Protein AF-A0A959Z0K8-F1 (afdb_monomer_lite)

Secondary structure (DSSP, 8-state):
---HHHHHHHHHHHHHHHHHSHHHHHHHHHHHHHHHHHHHH---SSTTT--GGGGSTTSHHHHHHHHH-GGGHHHHHHSTTTTT-HHHHHHHHHHHHHHHHHHHHHHHHHHHHHTTGGGS-HHHHHHHHHHHHHHHHHHHHHHHHS---HHHHHTTTTHHHHHHHHHHHHHHHHH--

pLDDT: mean 89.0, std 6.25, range [46.59, 97.62]

Foldseek 3Di:
DDDCVVCVVVVVVVVCCCCPPVVSVVVLVVQLVVQLVCLLVQAFPCPPQAELQCLDPPHPNLVVCCVPPVVCNVVVCPDPRNVNDPVSVVVRVVVSVVLVVLVVVLVVLVVVLVVVVVQADPVLVVLVVVLVVVLSVQSSCCRNPHDSDNVSNNVSSVSSVVSSVVSVVSNVVSVVD

Structure (mmCIF, N/CA/C/O backbone):
data_AF-A0A959Z0K8-F1
#
_entry.id   AF-A0A959Z0K8-F1
#
loop_
_atom_site.group_PDB
_atom_site.id
_atom_site.type_symbol
_atom_site.label_atom_id
_atom_site.label_alt_id
_atom_site.label_comp_id
_atom_site.label_asym_id
_atom_site.label_entity_id
_atom_site.label_seq_id
_atom_site.pdbx_PDB_ins_code
_atom_site.Cartn_x
_atom_site.Cartn_y
_atom_site.Cartn_z
_atom_site.occupancy
_atom_site.B_iso_or_equiv
_atom_site.auth_seq_id
_atom_site.auth_comp_id
_atom_site.auth_asym_id
_atom_site.auth_atom_id
_atom_site.pdbx_PDB_model_num
ATOM 1 N N . MET A 1 1 ? 18.255 -20.659 -19.132 1.00 46.59 1 MET A N 1
ATOM 2 C CA . MET A 1 1 ? 18.921 -20.778 -17.819 1.00 46.59 1 MET A CA 1
ATOM 3 C C . MET A 1 1 ? 18.435 -19.626 -16.967 1.00 46.59 1 MET A C 1
ATOM 5 O O . MET A 1 1 ? 18.787 -18.491 -17.237 1.00 46.59 1 MET A O 1
ATOM 9 N N . GLY A 1 2 ? 17.504 -19.892 -16.061 1.00 60.69 2 GLY A N 1
ATOM 10 C CA . GLY A 1 2 ? 16.808 -18.855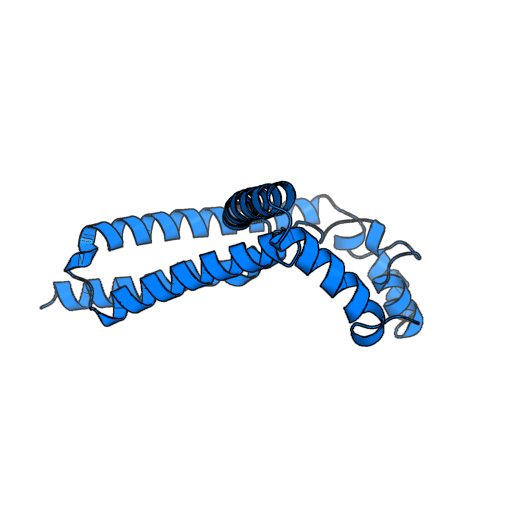 -15.308 1.00 60.69 2 GLY A CA 1
ATOM 11 C C . GLY A 1 2 ? 15.585 -19.470 -14.651 1.00 60.69 2 GLY A C 1
ATOM 12 O O . GLY A 1 2 ? 14.843 -20.208 -15.295 1.00 60.69 2 GLY A O 1
ATOM 13 N N . GLY A 1 3 ? 15.436 -19.250 -13.354 1.00 70.00 3 GLY A N 1
ATOM 14 C CA . GLY A 1 3 ? 14.369 -19.837 -12.557 1.00 70.00 3 GLY A CA 1
ATOM 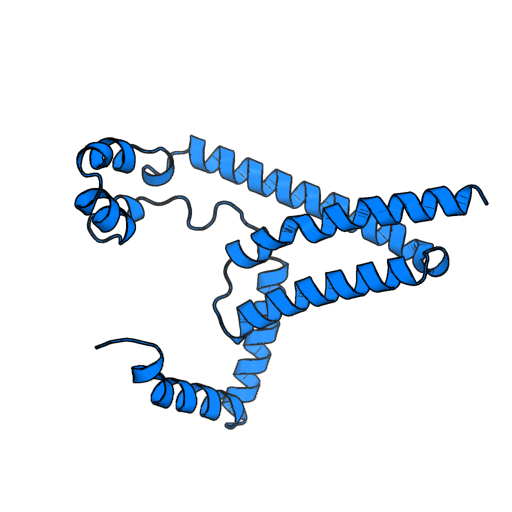15 C C . GLY A 1 3 ? 14.754 -19.850 -11.087 1.00 70.00 3 GLY A C 1
ATOM 16 O O . GLY A 1 3 ? 15.929 -19.998 -10.758 1.00 70.00 3 GLY A O 1
ATOM 17 N N . TRP A 1 4 ? 13.759 -19.721 -10.210 1.00 74.50 4 TRP A N 1
ATOM 18 C CA . TRP A 1 4 ? 13.952 -19.627 -8.759 1.00 74.50 4 TRP A CA 1
ATOM 19 C C . TRP A 1 4 ? 14.850 -20.734 -8.193 1.00 74.50 4 TRP A C 1
ATOM 21 O O . TRP A 1 4 ? 15.691 -20.473 -7.342 1.00 74.50 4 TRP A O 1
ATOM 31 N N . ALA A 1 5 ? 14.722 -21.964 -8.700 1.00 84.00 5 ALA A N 1
ATOM 32 C CA . ALA A 1 5 ? 15.546 -23.090 -8.267 1.00 84.00 5 ALA A CA 1
ATOM 33 C C . ALA A 1 5 ? 17.033 -22.932 -8.633 1.00 84.00 5 ALA A C 1
ATOM 35 O O . ALA A 1 5 ? 17.890 -23.328 -7.850 1.00 84.00 5 ALA A O 1
ATOM 36 N N . ALA A 1 6 ? 17.338 -22.331 -9.788 1.00 85.31 6 ALA A N 1
ATOM 37 C CA . ALA A 1 6 ? 18.705 -22.156 -10.274 1.00 85.31 6 ALA A CA 1
ATOM 38 C C . ALA A 1 6 ? 19.452 -21.020 -9.552 1.00 85.31 6 ALA A C 1
ATOM 40 O O . ALA A 1 6 ? 20.663 -21.103 -9.392 1.00 85.31 6 ALA A O 1
ATOM 41 N N . THR A 1 7 ? 18.742 -19.988 -9.080 1.00 86.75 7 THR A N 1
ATOM 42 C CA . THR A 1 7 ? 19.331 -18.829 -8.376 1.00 86.75 7 THR A CA 1
ATOM 43 C C . THR A 1 7 ? 19.154 -18.880 -6.854 1.00 86.75 7 THR A C 1
ATOM 45 O O . THR A 1 7 ? 19.628 -17.997 -6.140 1.00 86.75 7 THR A O 1
ATOM 48 N N . ARG A 1 8 ? 18.493 -19.918 -6.320 1.00 87.88 8 ARG A N 1
ATOM 49 C CA . ARG A 1 8 ? 18.172 -20.045 -4.887 1.00 87.88 8 ARG A CA 1
ATOM 50 C C . ARG A 1 8 ? 19.402 -19.967 -3.989 1.00 87.88 8 ARG A C 1
ATOM 52 O O . ARG A 1 8 ? 19.328 -19.374 -2.917 1.00 87.88 8 ARG A O 1
ATOM 59 N N . GLN A 1 9 ? 20.501 -20.601 -4.394 1.00 89.69 9 GLN A N 1
ATOM 60 C CA . GLN A 1 9 ? 21.722 -20.643 -3.591 1.00 89.69 9 GLN A CA 1
ATOM 61 C C . GLN A 1 9 ? 22.360 -19.254 -3.487 1.00 89.69 9 GLN A C 1
ATOM 63 O O . GLN A 1 9 ? 22.711 -18.827 -2.391 1.00 89.69 9 GLN A O 1
ATOM 68 N N . GLU A 1 10 ? 22.431 -18.531 -4.603 1.00 88.56 10 GLU A N 1
ATOM 69 C CA . GLU A 1 10 ? 22.967 -17.170 -4.665 1.00 88.56 10 GLU A CA 1
ATOM 70 C C . GLU A 1 10 ? 22.103 -16.189 -3.861 1.00 88.56 10 GLU A C 1
ATOM 72 O O . GLU A 1 10 ? 22.602 -15.506 -2.968 1.00 88.56 10 GLU A O 1
ATOM 77 N N . TYR A 1 11 ? 20.784 -16.191 -4.075 1.00 87.38 11 TYR A N 1
ATOM 78 C CA . TYR A 1 11 ? 19.871 -15.345 -3.301 1.00 87.38 11 TYR A CA 1
ATOM 79 C C . TYR A 1 11 ? 19.858 -15.699 -1.814 1.00 87.38 11 TYR A C 1
ATOM 81 O O . TYR A 1 11 ? 19.798 -14.807 -0.971 1.00 87.38 11 TYR A O 1
ATOM 89 N N . GLY A 1 12 ? 19.952 -16.985 -1.472 1.00 89.56 12 GLY A N 1
ATOM 90 C CA . GLY A 1 12 ? 20.035 -17.432 -0.085 1.00 89.56 12 GLY A CA 1
ATOM 91 C C . GLY A 1 12 ? 21.277 -16.901 0.630 1.00 89.56 12 GLY A C 1
ATOM 92 O O . GLY A 1 12 ? 21.180 -16.516 1.794 1.00 89.56 12 GLY A O 1
ATOM 93 N N . LEU A 1 13 ? 22.419 -16.831 -0.063 1.00 92.19 13 LEU A N 1
ATOM 94 C CA . LEU A 1 13 ? 23.641 -16.227 0.470 1.00 92.19 13 LEU A CA 1
ATOM 95 C C . LEU A 1 13 ? 23.465 -14.725 0.698 1.00 92.19 13 LEU A C 1
ATOM 97 O O . LEU A 1 13 ? 23.746 -14.263 1.800 1.00 92.19 13 LEU A O 1
ATOM 101 N N . ILE A 1 14 ? 22.918 -13.999 -0.281 1.00 89.38 14 ILE A N 1
ATOM 102 C CA . ILE A 1 14 ? 22.664 -12.553 -0.171 1.00 89.38 14 ILE A CA 1
ATOM 103 C C . ILE A 1 14 ? 21.729 -12.251 1.005 1.00 89.38 14 ILE A C 1
ATOM 105 O O . ILE A 1 14 ? 22.015 -11.376 1.820 1.00 89.38 14 ILE A O 1
ATOM 109 N N . VAL A 1 15 ? 20.625 -12.994 1.132 1.00 88.88 15 VAL A N 1
ATOM 110 C CA . VAL A 1 15 ? 19.668 -12.815 2.235 1.00 88.88 15 VAL A CA 1
ATOM 111 C C . VAL A 1 15 ? 20.317 -13.152 3.574 1.00 88.88 15 VAL A C 1
ATOM 113 O O . VAL A 1 15 ? 20.160 -12.403 4.535 1.00 88.88 15 VAL A O 1
ATOM 116 N N . LYS A 1 16 ? 21.065 -14.259 3.653 1.00 92.06 16 LYS A N 1
ATOM 117 C CA . LYS A 1 16 ? 21.762 -14.644 4.882 1.00 92.06 16 LYS A CA 1
ATOM 118 C C . LYS A 1 16 ? 22.753 -13.560 5.297 1.00 92.06 16 LYS A C 1
ATOM 120 O O . LYS A 1 16 ? 22.700 -13.123 6.438 1.00 92.06 16 LYS A O 1
ATOM 125 N N . GLU A 1 17 ? 23.594 -13.093 4.381 1.00 91.19 17 GLU A N 1
ATOM 126 C CA . GLU A 1 17 ? 24.597 -12.061 4.646 1.00 91.19 17 GLU A CA 1
ATOM 127 C C . GLU A 1 17 ? 23.958 -10.729 5.058 1.00 91.19 17 GLU A C 1
ATOM 129 O O . GLU A 1 17 ? 24.391 -10.113 6.034 1.00 91.19 17 GLU A O 1
ATOM 134 N N . ALA A 1 18 ? 22.873 -10.328 4.391 1.00 88.19 18 ALA A N 1
ATOM 135 C CA . ALA A 1 18 ? 22.107 -9.140 4.751 1.00 88.19 18 ALA A CA 1
ATOM 136 C C . ALA A 1 18 ? 21.522 -9.210 6.173 1.00 88.19 18 ALA A C 1
ATOM 138 O O . ALA A 1 18 ? 21.366 -8.170 6.809 1.00 88.19 18 ALA A O 1
ATOM 139 N N . LEU A 1 19 ? 21.208 -10.411 6.674 1.00 90.81 19 LEU A N 1
ATOM 140 C CA . LEU A 1 19 ? 20.621 -10.618 8.001 1.00 90.81 19 LEU A CA 1
ATOM 141 C C . LEU A 1 19 ? 21.653 -10.922 9.096 1.00 90.81 19 LEU A C 1
ATOM 143 O O . LEU A 1 19 ? 21.389 -10.618 10.260 1.00 90.81 19 LEU A O 1
ATOM 147 N N . THR A 1 20 ? 22.813 -11.495 8.764 1.00 93.19 20 THR A N 1
ATOM 148 C CA . THR A 1 20 ? 23.836 -11.882 9.752 1.00 93.19 20 THR A CA 1
ATOM 149 C C . THR A 1 20 ? 24.940 -10.850 9.945 1.00 93.19 20 THR A C 1
ATOM 151 O O . THR A 1 20 ? 25.572 -10.843 10.999 1.00 93.19 20 THR A O 1
ATOM 154 N N . THR A 1 21 ? 25.202 -9.993 8.956 1.00 93.81 21 THR A N 1
ATOM 155 C CA . THR A 1 21 ? 26.271 -8.990 9.033 1.00 93.81 21 THR A CA 1
ATOM 156 C C . THR A 1 21 ? 25.750 -7.735 9.741 1.00 93.81 21 THR A C 1
ATOM 158 O O . THR A 1 21 ? 24.952 -7.016 9.143 1.00 93.81 21 THR A O 1
ATOM 161 N N . PRO A 1 22 ? 26.213 -7.387 10.961 1.00 89.00 22 PRO A N 1
ATOM 162 C CA . PRO A 1 22 ? 25.568 -6.374 11.809 1.00 89.00 22 PRO A CA 1
ATOM 163 C C . PRO A 1 22 ? 25.329 -5.014 11.130 1.00 89.00 22 PRO A C 1
ATOM 165 O O . PRO A 1 22 ? 24.261 -4.420 11.280 1.00 89.00 22 PRO A O 1
ATOM 168 N N . GLY A 1 23 ? 26.291 -4.541 10.328 1.00 92.62 23 GLY A N 1
ATOM 169 C CA . GLY A 1 23 ? 26.159 -3.289 9.577 1.00 92.62 23 GLY A CA 1
ATOM 170 C C . GLY A 1 23 ? 25.148 -3.352 8.424 1.00 92.62 23 GLY A C 1
ATOM 171 O O . GLY A 1 23 ? 24.484 -2.355 8.136 1.00 92.62 23 GLY A O 1
ATOM 172 N N . LEU A 1 24 ? 24.994 -4.512 7.777 1.00 91.12 24 LEU A N 1
ATOM 173 C CA . LEU A 1 24 ? 23.987 -4.725 6.733 1.00 91.12 24 LEU A CA 1
ATOM 174 C C . LEU A 1 24 ? 22.605 -4.944 7.343 1.00 91.12 24 LEU A C 1
ATOM 176 O O . LEU A 1 24 ? 21.652 -4.335 6.868 1.00 91.12 24 LEU A O 1
ATOM 180 N N . THR A 1 25 ? 22.504 -5.697 8.439 1.00 92.56 25 THR A N 1
ATOM 181 C CA . THR A 1 25 ? 21.241 -5.937 9.143 1.00 92.56 25 THR A CA 1
ATOM 182 C C . THR A 1 25 ? 20.630 -4.632 9.640 1.00 92.56 25 THR A C 1
ATOM 184 O O . THR A 1 25 ? 19.440 -4.391 9.447 1.00 92.56 25 THR A O 1
ATOM 187 N N . GLN A 1 26 ? 21.438 -3.735 10.218 1.00 93.94 26 GLN A N 1
ATOM 188 C CA . GLN A 1 26 ? 20.951 -2.428 10.663 1.00 93.94 26 GLN A CA 1
ATOM 189 C C . GLN A 1 26 ? 20.428 -1.584 9.492 1.00 93.94 26 GLN A C 1
ATOM 191 O O . GLN A 1 26 ? 19.363 -0.972 9.596 1.00 93.94 26 GLN A O 1
ATOM 196 N N . ARG A 1 27 ? 21.147 -1.568 8.361 1.00 92.62 27 ARG A N 1
ATOM 197 C CA . ARG A 1 27 ? 20.701 -0.870 7.145 1.00 92.62 27 ARG A CA 1
ATOM 198 C C . ARG A 1 27 ? 19.435 -1.496 6.574 1.00 92.62 27 ARG A C 1
ATOM 200 O O . ARG A 1 27 ? 18.528 -0.764 6.200 1.00 92.62 27 ARG A O 1
ATOM 207 N N . PHE A 1 28 ? 19.352 -2.822 6.550 1.00 92.12 28 PHE A N 1
ATOM 208 C CA . PHE A 1 28 ? 18.183 -3.561 6.092 1.00 92.12 28 PHE A CA 1
ATOM 209 C C . PHE A 1 28 ? 16.947 -3.217 6.927 1.00 92.12 28 PHE A C 1
ATOM 211 O O . PHE A 1 28 ? 15.918 -2.853 6.364 1.00 92.12 28 PHE A O 1
ATOM 218 N N . ILE A 1 29 ? 17.059 -3.240 8.259 1.00 93.25 29 ILE A N 1
ATOM 219 C CA . ILE A 1 29 ? 15.965 -2.871 9.166 1.00 93.25 29 ILE A CA 1
ATOM 220 C C . ILE A 1 29 ? 15.570 -1.405 8.964 1.00 93.25 29 ILE A C 1
ATOM 222 O O . ILE A 1 29 ? 14.390 -1.114 8.781 1.00 93.25 29 ILE A O 1
ATOM 226 N N . SER A 1 30 ? 16.540 -0.486 8.941 1.00 94.38 30 SER A N 1
ATOM 227 C CA . SER A 1 30 ? 16.278 0.946 8.749 1.00 94.38 30 SER A CA 1
ATOM 228 C C . SER A 1 30 ? 15.569 1.225 7.419 1.00 94.38 30 SER A C 1
ATOM 230 O O . SER A 1 30 ? 14.537 1.894 7.388 1.00 94.38 30 SER A O 1
ATOM 232 N N . ASN A 1 31 ? 16.058 0.636 6.325 1.00 93.56 31 ASN A N 1
ATOM 233 C CA . ASN A 1 31 ? 15.465 0.783 4.997 1.00 93.56 31 ASN A CA 1
ATOM 234 C C . ASN A 1 31 ? 14.083 0.134 4.914 1.00 93.56 31 ASN A C 1
ATOM 236 O O . ASN A 1 31 ? 13.188 0.700 4.293 1.00 93.56 31 ASN A O 1
ATOM 240 N N . THR A 1 32 ? 13.886 -1.014 5.564 1.00 94.69 32 THR A N 1
ATOM 241 C CA . THR A 1 32 ? 12.581 -1.679 5.632 1.00 94.69 32 THR A CA 1
ATOM 242 C C . THR A 1 32 ? 11.574 -0.804 6.371 1.00 94.69 32 THR A C 1
ATOM 244 O O . THR A 1 32 ? 10.460 -0.621 5.890 1.00 94.69 32 THR A O 1
ATOM 247 N N . LEU A 1 33 ? 11.953 -0.202 7.501 1.00 95.31 33 LEU A N 1
ATOM 248 C CA . LEU A 1 33 ? 11.079 0.697 8.260 1.00 95.31 33 LEU A CA 1
ATOM 249 C C . LEU A 1 33 ? 10.772 1.984 7.485 1.00 95.31 33 LEU A C 1
ATOM 251 O O . LEU A 1 33 ? 9.604 2.344 7.342 1.00 95.31 33 LEU A O 1
ATOM 255 N N . ALA A 1 34 ? 11.791 2.643 6.927 1.00 95.00 34 ALA A N 1
ATOM 256 C CA . ALA A 1 34 ? 11.612 3.836 6.100 1.00 95.00 34 ALA A CA 1
ATOM 257 C C . ALA A 1 34 ? 10.747 3.540 4.863 1.00 95.00 34 ALA A C 1
ATOM 259 O O . ALA A 1 34 ? 9.832 4.296 4.536 1.00 95.00 34 ALA A O 1
ATOM 260 N N . GLY A 1 35 ? 10.989 2.399 4.216 1.00 93.88 35 GLY A N 1
ATOM 261 C CA . GLY A 1 35 ? 10.199 1.905 3.096 1.00 93.88 35 GLY A CA 1
ATOM 262 C C . GLY A 1 35 ? 8.766 1.560 3.492 1.00 93.88 35 GLY A C 1
ATOM 263 O O . GLY A 1 35 ? 7.859 1.834 2.720 1.00 93.88 35 GLY A O 1
ATOM 264 N N . THR A 1 36 ? 8.537 1.034 4.698 1.00 94.19 36 THR A N 1
ATOM 265 C CA . THR A 1 36 ? 7.191 0.744 5.224 1.00 94.19 36 THR A CA 1
ATOM 266 C C . THR A 1 36 ? 6.401 2.031 5.415 1.00 94.19 36 THR A C 1
ATOM 268 O O . THR A 1 36 ? 5.260 2.117 4.971 1.00 94.19 36 THR A O 1
ATOM 271 N N . VAL A 1 37 ? 7.012 3.051 6.031 1.00 93.38 37 VAL A N 1
ATOM 272 C CA . VAL A 1 37 ? 6.386 4.373 6.189 1.00 93.38 37 VAL A CA 1
ATOM 273 C C . VAL A 1 37 ? 6.064 4.962 4.823 1.00 93.38 37 VAL A C 1
ATOM 275 O O . VAL A 1 37 ? 4.927 5.366 4.595 1.00 93.38 37 VAL A O 1
ATOM 278 N N . ARG A 1 38 ? 7.026 4.927 3.892 1.00 92.12 38 ARG A N 1
ATOM 279 C CA . ARG A 1 38 ? 6.805 5.389 2.522 1.00 92.12 38 ARG A CA 1
ATOM 280 C C . ARG A 1 38 ? 5.645 4.641 1.872 1.00 92.12 38 ARG A C 1
ATOM 282 O O . ARG A 1 38 ? 4.707 5.285 1.433 1.00 92.12 38 ARG A O 1
ATOM 289 N N . GLN A 1 39 ? 5.647 3.311 1.901 1.00 91.12 39 GLN A N 1
ATOM 290 C CA . GLN A 1 39 ? 4.602 2.465 1.321 1.00 91.12 39 GLN A CA 1
ATOM 291 C C . GLN A 1 39 ? 3.215 2.724 1.932 1.00 91.12 39 GLN A C 1
ATOM 293 O O . GLN A 1 39 ? 2.219 2.590 1.231 1.00 91.12 39 GLN A O 1
ATOM 298 N N . LEU A 1 40 ? 3.128 3.100 3.214 1.00 89.75 40 LEU A N 1
ATOM 299 C CA . LEU A 1 40 ? 1.867 3.477 3.864 1.00 89.75 40 LEU A CA 1
ATOM 300 C C . LEU A 1 40 ? 1.347 4.849 3.406 1.00 89.75 40 LEU A C 1
ATOM 302 O O . LEU A 1 40 ? 0.139 5.074 3.449 1.00 89.75 40 LEU A O 1
ATOM 306 N N . THR A 1 41 ? 2.238 5.749 2.984 1.00 87.25 41 THR A N 1
ATOM 307 C CA . THR A 1 41 ? 1.902 7.112 2.537 1.00 87.25 41 THR A CA 1
ATOM 308 C C . THR A 1 41 ? 1.833 7.278 1.016 1.00 87.25 41 THR A C 1
ATOM 310 O O . THR A 1 41 ? 1.261 8.254 0.546 1.00 87.25 41 THR A O 1
ATOM 313 N N . ASP A 1 42 ? 2.407 6.353 0.245 1.00 85.94 42 ASP A N 1
ATOM 314 C CA . ASP A 1 42 ? 2.514 6.435 -1.216 1.00 85.94 42 ASP A CA 1
ATOM 315 C C . ASP A 1 42 ? 1.290 5.769 -1.872 1.00 85.94 42 ASP A C 1
ATOM 317 O O . ASP A 1 42 ? 1.263 4.565 -2.147 1.00 85.94 42 ASP A O 1
ATOM 321 N N . LEU A 1 43 ? 0.219 6.551 -2.044 1.00 82.88 43 LEU A N 1
ATOM 322 C CA . LEU A 1 43 ? -1.054 6.119 -2.629 1.00 82.88 43 LEU A CA 1
ATOM 323 C C . LEU A 1 43 ? -1.289 6.835 -3.958 1.00 82.88 43 LEU A C 1
ATOM 325 O O . LEU A 1 43 ? -1.889 7.911 -4.012 1.00 82.88 43 LEU A O 1
ATOM 329 N N . HIS A 1 44 ? -0.843 6.196 -5.034 1.00 85.81 44 HIS A N 1
ATOM 330 C CA . HIS A 1 44 ? -1.097 6.626 -6.404 1.00 85.81 44 HIS A CA 1
ATOM 331 C C . HIS A 1 44 ? -1.668 5.464 -7.221 1.00 85.81 44 HIS A C 1
ATOM 333 O O . HIS A 1 44 ? -1.166 4.336 -7.188 1.00 85.81 44 HIS A O 1
ATOM 339 N N . ILE A 1 45 ? -2.745 5.732 -7.954 1.00 82.31 45 ILE A N 1
ATOM 340 C CA . ILE A 1 45 ? -3.380 4.794 -8.888 1.00 82.31 45 ILE A CA 1
ATOM 341 C C . ILE A 1 45 ? -2.680 4.874 -10.247 1.00 82.31 45 ILE A C 1
ATOM 343 O O . ILE A 1 45 ? -2.539 3.863 -10.931 1.00 82.31 45 ILE A O 1
ATOM 347 N N . GLY A 1 46 ? -2.238 6.072 -10.642 1.00 74.12 46 GLY A N 1
ATOM 348 C CA . GLY A 1 46 ? -1.714 6.341 -11.982 1.00 74.12 46 GLY A CA 1
ATOM 349 C C . GLY A 1 46 ? -0.250 5.967 -12.229 1.00 74.12 46 GLY A C 1
ATOM 350 O O . GLY A 1 46 ? 0.177 5.959 -13.387 1.00 74.12 46 GLY A O 1
ATOM 351 N N . ASN A 1 47 ? 0.531 5.683 -11.183 1.00 75.31 47 ASN A N 1
ATOM 352 C CA . ASN A 1 47 ? 1.975 5.532 -11.334 1.00 75.31 47 ASN A CA 1
ATOM 353 C C . ASN A 1 47 ? 2.335 4.250 -12.108 1.00 75.31 47 ASN A C 1
ATOM 355 O O . ASN A 1 47 ? 1.900 3.147 -11.772 1.00 75.31 47 ASN A O 1
ATOM 359 N N . GLY A 1 48 ? 3.113 4.407 -13.181 1.00 74.38 48 GLY A N 1
ATOM 360 C CA . GLY A 1 48 ? 3.505 3.316 -14.077 1.00 74.38 48 GLY A CA 1
ATOM 361 C C . GLY A 1 48 ? 2.432 2.844 -15.069 1.00 74.38 48 GLY A C 1
ATOM 362 O O . GLY A 1 48 ? 2.682 1.862 -15.767 1.00 74.38 48 GLY A O 1
ATOM 363 N N . LEU A 1 49 ? 1.269 3.510 -15.155 1.00 77.62 49 LEU A N 1
ATOM 364 C CA . LEU A 1 49 ? 0.232 3.225 -16.166 1.00 77.62 49 LEU A CA 1
ATOM 365 C C . LEU A 1 49 ? 0.371 4.076 -17.432 1.00 77.62 49 LEU A C 1
ATOM 367 O O . LEU A 1 49 ? -0.024 3.641 -18.510 1.00 77.62 49 LEU A O 1
ATOM 371 N N . LEU A 1 50 ? 0.911 5.287 -17.298 1.00 81.12 50 LEU A N 1
ATOM 372 C CA . LEU A 1 50 ? 1.184 6.168 -18.427 1.00 81.12 50 LEU A CA 1
ATOM 373 C C . LEU A 1 50 ? 2.645 6.063 -18.824 1.00 81.12 50 LEU A C 1
ATOM 375 O O . LEU A 1 50 ? 3.539 6.175 -17.985 1.00 81.12 50 LEU A O 1
ATOM 379 N N . GLY A 1 51 ? 2.879 5.879 -20.116 1.00 79.00 51 GLY A N 1
ATOM 380 C CA . GLY A 1 51 ? 4.222 5.915 -20.658 1.00 79.00 51 GLY A CA 1
ATOM 381 C C . GLY A 1 51 ? 4.270 5.433 -22.093 1.00 79.00 51 GLY A C 1
ATOM 382 O O . GLY A 1 51 ? 3.647 4.439 -22.460 1.00 79.00 51 GLY A O 1
ATOM 383 N N . THR A 1 52 ? 5.093 6.105 -22.890 1.00 82.81 52 THR A N 1
ATOM 384 C CA . THR A 1 52 ? 5.395 5.694 -24.265 1.00 82.81 52 THR A CA 1
ATOM 385 C C . THR A 1 52 ? 6.210 4.400 -24.319 1.00 82.81 52 THR A C 1
ATOM 387 O O . THR A 1 52 ? 6.253 3.746 -25.359 1.00 82.81 52 THR A O 1
ATOM 390 N N . TRP A 1 53 ? 6.810 3.988 -23.194 1.00 87.25 53 TRP A N 1
ATOM 391 C CA . TRP A 1 53 ? 7.611 2.769 -23.095 1.00 87.25 53 TRP A CA 1
ATOM 392 C C . TRP A 1 53 ? 6.823 1.511 -23.469 1.00 87.25 53 TRP A C 1
ATOM 394 O O . TRP A 1 53 ? 7.338 0.681 -24.207 1.00 87.25 53 TRP A O 1
ATOM 404 N N . TYR A 1 54 ? 5.558 1.391 -23.055 1.00 85.62 54 TYR A N 1
ATOM 405 C CA . TYR A 1 54 ? 4.726 0.228 -23.390 1.00 85.62 54 TYR A CA 1
ATOM 406 C C . TYR A 1 54 ? 4.392 0.120 -24.884 1.00 85.62 54 TYR A C 1
ATOM 408 O O . TYR A 1 54 ? 4.075 -0.964 -25.362 1.00 85.62 54 TYR A O 1
ATOM 416 N N . ALA A 1 55 ? 4.477 1.221 -25.636 1.00 86.06 55 ALA A N 1
ATOM 417 C CA . ALA A 1 55 ? 4.341 1.209 -27.091 1.00 86.06 55 ALA A CA 1
ATOM 418 C C . ALA A 1 55 ? 5.664 0.929 -27.821 1.00 86.06 55 ALA A C 1
ATOM 420 O O . ALA A 1 55 ? 5.650 0.783 -29.047 1.00 86.06 55 ALA A O 1
ATOM 421 N N . SER A 1 56 ? 6.789 0.876 -27.099 1.00 88.69 56 SER A N 1
ATOM 422 C CA . SER A 1 56 ? 8.089 0.526 -27.664 1.00 88.69 56 SER A CA 1
ATOM 423 C C . SER A 1 56 ? 8.136 -0.966 -28.006 1.00 88.69 56 SER A C 1
ATOM 425 O O . SER A 1 56 ? 7.674 -1.777 -27.191 1.00 88.69 56 SER A O 1
ATOM 427 N N . PRO A 1 57 ? 8.752 -1.340 -29.143 1.00 89.44 57 PRO A N 1
ATOM 428 C CA . PRO A 1 57 ? 9.036 -2.731 -29.474 1.00 89.44 57 PRO A CA 1
ATOM 429 C C . PRO A 1 57 ? 9.804 -3.465 -28.377 1.00 89.44 57 PRO A C 1
ATOM 431 O O . PRO A 1 57 ? 9.585 -4.643 -28.170 1.00 89.44 57 PRO A O 1
ATOM 434 N N . GLU A 1 58 ? 10.640 -2.768 -27.607 1.00 89.75 58 GLU A N 1
ATOM 435 C CA . GLU A 1 58 ? 11.431 -3.375 -26.528 1.00 89.75 58 GLU A CA 1
ATOM 436 C C . GLU A 1 58 ? 10.597 -3.802 -25.310 1.00 89.75 58 GLU A C 1
ATOM 438 O O . GLU A 1 58 ? 11.099 -4.481 -24.409 1.00 89.75 58 GLU A O 1
ATOM 443 N N . SER A 1 59 ? 9.329 -3.390 -25.237 1.00 90.44 59 SER A N 1
ATOM 444 C CA . SER A 1 59 ? 8.499 -3.677 -24.075 1.00 90.44 59 SER A CA 1
ATOM 445 C C . SER A 1 59 ? 7.925 -5.102 -24.126 1.00 90.44 59 SER A C 1
ATOM 447 O O . SER A 1 59 ? 7.423 -5.551 -25.162 1.00 90.44 59 SER A O 1
ATOM 449 N N . PRO A 1 60 ? 7.910 -5.831 -22.994 1.00 90.31 60 PRO A N 1
ATOM 450 C CA . PRO A 1 60 ? 7.307 -7.158 -22.944 1.00 90.31 60 PRO A CA 1
ATOM 451 C C . PRO A 1 60 ? 5.838 -7.197 -23.406 1.00 90.31 60 PRO A C 1
ATOM 453 O O . PRO A 1 60 ? 5.491 -8.132 -24.128 1.00 90.31 60 PRO A O 1
ATOM 456 N N . PRO A 1 61 ? 4.965 -6.222 -23.061 1.00 90.88 61 PRO A N 1
ATOM 457 C CA . PRO A 1 61 ? 3.587 -6.207 -23.551 1.00 90.88 61 PRO A CA 1
ATOM 458 C C . PRO A 1 61 ? 3.486 -6.084 -25.072 1.00 90.88 61 PRO A C 1
ATOM 460 O O . PRO A 1 61 ? 2.670 -6.785 -25.669 1.00 90.88 61 PRO A O 1
ATOM 463 N N . PHE A 1 62 ? 4.338 -5.268 -25.702 1.00 93.56 62 PHE A N 1
ATOM 464 C CA . PHE A 1 62 ? 4.376 -5.142 -27.158 1.00 93.56 62 PHE A CA 1
ATOM 465 C C . PHE A 1 62 ? 4.663 -6.493 -27.816 1.00 93.56 62 PHE A C 1
ATOM 467 O O . PHE A 1 62 ? 3.889 -6.928 -28.666 1.00 93.56 62 PHE A O 1
ATOM 474 N N . HIS A 1 63 ? 5.701 -7.203 -27.360 1.00 94.75 63 HIS A N 1
ATOM 475 C CA . HIS A 1 63 ? 6.044 -8.528 -27.885 1.00 94.75 63 HIS A CA 1
ATOM 476 C C . HIS A 1 63 ? 4.907 -9.546 -27.722 1.00 94.75 63 HIS A C 1
ATOM 478 O O . HIS A 1 63 ? 4.690 -10.383 -28.597 1.00 94.75 63 HIS A O 1
ATOM 484 N N . GLN A 1 64 ? 4.171 -9.507 -26.604 1.00 95.00 64 GLN A N 1
ATOM 485 C CA . GLN A 1 64 ? 3.047 -10.426 -26.402 1.00 95.00 64 GLN A CA 1
ATOM 486 C C . GLN A 1 64 ? 1.885 -10.127 -27.355 1.00 95.00 64 GLN A C 1
ATOM 488 O O . GLN A 1 64 ? 1.292 -11.069 -27.883 1.00 95.00 64 GLN A O 1
ATOM 493 N N . ILE A 1 65 ? 1.583 -8.849 -27.596 1.00 94.88 65 ILE A N 1
ATOM 494 C CA . ILE A 1 65 ? 0.520 -8.414 -28.513 1.00 94.88 65 ILE A CA 1
ATOM 495 C C . ILE A 1 65 ? 0.906 -8.728 -29.956 1.00 94.88 65 ILE A C 1
ATOM 497 O O . ILE A 1 65 ? 0.123 -9.348 -30.666 1.00 94.88 65 ILE A O 1
ATOM 501 N N . GLU A 1 66 ? 2.127 -8.392 -30.371 1.00 96.38 66 GLU A N 1
ATOM 502 C CA . GLU A 1 66 ? 2.645 -8.709 -31.704 1.00 96.38 66 GLU A CA 1
ATOM 503 C C . GLU A 1 66 ? 2.612 -10.219 -31.981 1.00 96.38 66 GLU A C 1
ATOM 505 O O . GLU A 1 66 ? 2.201 -10.648 -33.057 1.00 96.38 66 GLU A O 1
ATOM 510 N N . LYS A 1 67 ? 2.975 -11.041 -30.989 1.00 96.94 67 LYS A N 1
ATOM 511 C CA . LYS A 1 67 ? 3.008 -12.498 -31.139 1.00 96.94 67 LYS A CA 1
ATOM 512 C C . LYS A 1 67 ? 1.622 -13.145 -31.226 1.00 96.94 67 LYS A C 1
ATOM 514 O O . LYS A 1 67 ? 1.465 -14.107 -31.973 1.00 96.94 67 LYS A O 1
ATOM 519 N N . HIS A 1 68 ? 0.648 -12.688 -30.437 1.00 97.62 68 HIS A N 1
ATOM 520 C CA . HIS A 1 68 ? -0.637 -13.391 -30.289 1.00 97.62 68 HIS A CA 1
ATOM 521 C C . HIS A 1 68 ? -1.808 -12.698 -30.999 1.00 97.62 68 HIS A C 1
ATOM 523 O O . HIS A 1 68 ? -2.739 -13.375 -31.426 1.00 97.62 68 HIS A O 1
ATOM 529 N N . VAL A 1 69 ? -1.775 -11.369 -31.133 1.00 96.81 69 VAL A N 1
ATOM 530 C CA . VAL A 1 69 ? -2.851 -10.540 -31.708 1.00 96.81 69 VAL A CA 1
ATOM 531 C C . VAL A 1 69 ? -2.280 -9.376 -32.547 1.00 96.81 69 VAL A C 1
ATOM 533 O O . VAL A 1 69 ? -2.571 -8.208 -32.285 1.00 96.81 69 VAL A O 1
ATOM 536 N N . PRO A 1 70 ? -1.474 -9.650 -33.593 1.00 95.81 70 PRO A N 1
ATOM 537 C CA . PRO A 1 70 ? -0.754 -8.613 -34.345 1.00 95.81 70 PRO A CA 1
ATOM 538 C C . PRO A 1 70 ? -1.661 -7.575 -35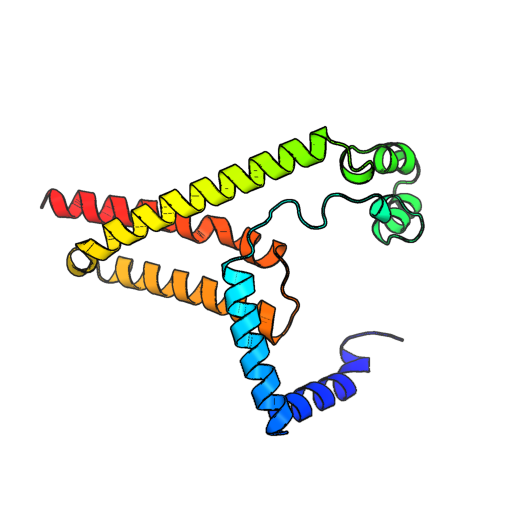.021 1.00 95.81 70 PRO A C 1
ATOM 540 O O . PRO A 1 70 ? -1.250 -6.434 -35.221 1.00 95.81 70 PRO A O 1
ATOM 543 N N . HIS A 1 71 ? -2.905 -7.936 -35.352 1.00 96.69 71 HIS A N 1
ATOM 544 C CA . HIS A 1 71 ? -3.879 -7.013 -35.943 1.00 96.69 71 HIS A CA 1
ATOM 545 C C . HIS A 1 71 ? -4.332 -5.911 -34.968 1.00 96.69 71 HIS A C 1
ATOM 547 O O . HIS A 1 71 ? -4.691 -4.826 -35.415 1.00 96.69 71 HIS A O 1
ATOM 553 N N . GLU A 1 72 ? -4.238 -6.142 -33.653 1.00 95.81 72 GLU A N 1
ATOM 554 C CA . GLU A 1 72 ? -4.552 -5.158 -32.605 1.00 95.81 72 GLU A CA 1
ATOM 555 C C . GLU A 1 72 ? -3.360 -4.249 -32.266 1.00 95.81 72 GLU A C 1
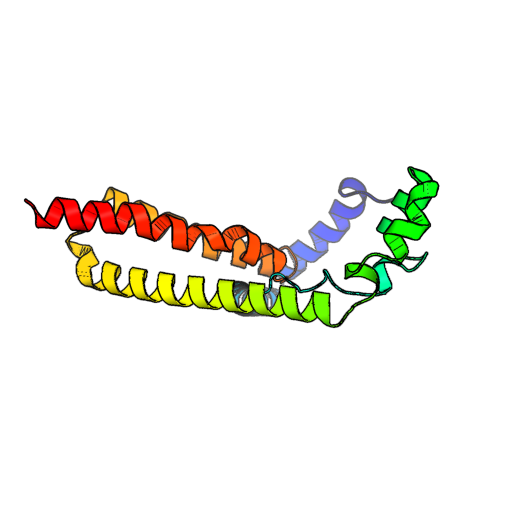ATOM 557 O O . GLU A 1 72 ? -3.480 -3.323 -31.461 1.00 95.81 72 GLU A O 1
ATOM 562 N N . LEU A 1 73 ? -2.186 -4.474 -32.866 1.00 94.38 73 LEU A N 1
ATOM 563 C CA . LEU A 1 73 ? -0.969 -3.743 -32.509 1.00 94.38 73 LEU A CA 1
ATOM 564 C C . LEU A 1 73 ? -1.093 -2.236 -32.785 1.00 94.38 73 LEU A C 1
ATOM 566 O O . LEU A 1 73 ? -0.593 -1.414 -32.013 1.00 94.38 73 LEU A O 1
ATOM 570 N N . SER A 1 74 ? -1.786 -1.857 -33.862 1.00 93.44 74 SER A N 1
ATOM 571 C CA . SER A 1 74 ? -2.067 -0.452 -34.179 1.00 93.44 74 SER A CA 1
ATOM 572 C C . SER A 1 74 ? -2.978 0.184 -33.124 1.00 93.44 74 SER A C 1
ATOM 574 O O . SER A 1 74 ? -2.645 1.249 -32.596 1.00 93.44 74 SER A O 1
ATOM 576 N N . ALA A 1 75 ? -4.065 -0.500 -32.750 1.00 93.06 75 ALA A N 1
ATOM 577 C CA . ALA A 1 75 ? -4.998 -0.072 -31.714 1.00 93.06 75 ALA A CA 1
ATOM 578 C C . ALA A 1 75 ? -4.283 0.084 -30.364 1.00 93.06 75 ALA A C 1
ATOM 580 O O . ALA A 1 75 ? -4.367 1.144 -29.742 1.00 93.06 75 ALA A O 1
ATOM 581 N N . PHE A 1 76 ? -3.478 -0.905 -29.969 1.00 92.31 76 PHE A N 1
ATOM 582 C CA . PHE A 1 76 ? -2.659 -0.860 -28.761 1.00 92.31 76 PHE A CA 1
ATOM 583 C C . PHE A 1 76 ? -1.721 0.354 -28.738 1.00 92.31 76 PHE A C 1
ATOM 585 O O . PHE A 1 76 ? -1.755 1.138 -27.785 1.00 92.31 76 PHE A O 1
ATOM 592 N N . ARG A 1 77 ? -0.915 0.570 -29.787 1.00 90.75 77 ARG A N 1
ATOM 593 C CA . ARG A 1 77 ? 0.011 1.718 -29.870 1.00 90.75 77 ARG A CA 1
ATOM 594 C C . ARG A 1 77 ? -0.716 3.062 -29.849 1.00 90.75 77 ARG A C 1
ATOM 596 O O . ARG A 1 77 ? -0.205 4.022 -29.281 1.00 90.75 77 ARG A O 1
ATOM 603 N N . SER A 1 78 ? -1.900 3.122 -30.454 1.00 90.44 78 SER A N 1
ATOM 604 C CA . SER A 1 78 ? -2.733 4.327 -30.497 1.00 90.44 78 SER A CA 1
ATOM 605 C C . SER A 1 78 ? -3.543 4.574 -29.217 1.00 90.44 78 SER A C 1
ATOM 607 O O . SER A 1 78 ? -4.200 5.608 -29.105 1.00 90.44 78 SER A O 1
ATOM 609 N N . SER A 1 79 ? -3.494 3.658 -28.244 1.00 89.44 79 SER A N 1
ATOM 610 C CA . SER A 1 79 ? -4.265 3.782 -27.010 1.00 89.44 79 SER A CA 1
ATOM 611 C C . SER A 1 79 ? -3.859 5.010 -26.190 1.00 89.44 79 SER A C 1
ATOM 613 O O . SER A 1 79 ? -2.695 5.405 -26.114 1.00 89.44 79 SER A O 1
ATOM 615 N N . VAL A 1 80 ? -4.849 5.596 -25.518 1.00 86.81 80 VAL A N 1
ATOM 616 C CA . VAL A 1 80 ? -4.704 6.821 -24.718 1.00 86.81 80 VAL A CA 1
ATOM 617 C C . VAL A 1 80 ? -3.638 6.683 -23.616 1.00 86.81 80 VAL A C 1
ATOM 619 O O . VAL A 1 80 ? -2.943 7.652 -23.314 1.00 86.81 80 VAL A O 1
ATOM 622 N N . MET A 1 81 ? -3.465 5.483 -23.044 1.00 84.06 81 MET A N 1
ATOM 623 C CA . MET A 1 81 ? -2.451 5.214 -22.011 1.00 84.06 81 MET A CA 1
ATOM 624 C C . MET A 1 81 ? -1.021 5.184 -22.574 1.00 84.06 81 MET A C 1
ATOM 626 O O . MET A 1 81 ? -0.098 5.700 -21.945 1.00 84.06 81 MET A O 1
ATOM 630 N N . ASN A 1 82 ? -0.851 4.651 -23.787 1.00 87.94 82 ASN A N 1
ATOM 631 C CA . ASN A 1 82 ? 0.443 4.542 -24.466 1.00 87.94 82 ASN A CA 1
ATOM 632 C C . ASN A 1 82 ? 0.917 5.861 -25.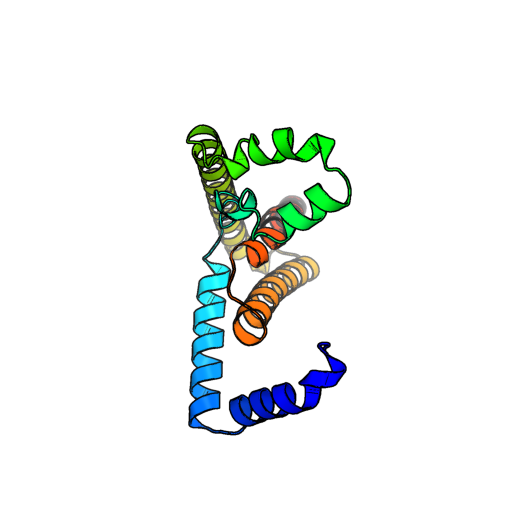087 1.00 87.94 82 ASN A C 1
ATOM 634 O O . ASN A 1 82 ? 2.108 6.053 -25.326 1.00 87.94 82 ASN A O 1
ATOM 638 N N . ARG A 1 83 ? -0.015 6.779 -25.350 1.00 84.19 83 ARG A N 1
ATOM 639 C CA . ARG A 1 83 ? 0.273 8.106 -25.905 1.00 84.19 83 ARG A CA 1
ATOM 640 C C . ARG A 1 83 ? 0.542 9.171 -24.846 1.00 84.19 83 ARG A C 1
ATOM 642 O O . ARG A 1 83 ? 0.847 10.301 -25.213 1.00 84.19 83 ARG A O 1
ATOM 649 N N . ASP A 1 84 ? 0.423 8.815 -23.565 1.00 78.75 84 ASP A N 1
ATOM 650 C CA . ASP A 1 84 ? 0.663 9.717 -22.435 1.00 78.75 84 ASP A CA 1
ATOM 651 C C . ASP A 1 84 ? -0.111 11.047 -22.563 1.00 78.75 84 ASP A C 1
ATOM 653 O O . ASP A 1 84 ? 0.381 12.149 -22.307 1.00 78.75 84 ASP A O 1
ATOM 657 N N . GLU A 1 85 ? -1.358 10.944 -23.031 1.00 82.88 85 GLU A N 1
ATOM 658 C CA . GLU A 1 85 ? -2.169 12.114 -23.341 1.00 82.88 85 GLU A CA 1
ATOM 659 C C . GLU A 1 85 ? -2.587 12.869 -22.073 1.00 82.88 85 GLU A C 1
ATOM 661 O O . GLU A 1 85 ? -2.894 12.291 -21.024 1.00 82.88 85 GLU A O 1
ATOM 666 N N . MET A 1 86 ? -2.715 14.194 -22.194 1.00 77.25 86 MET A N 1
ATOM 667 C CA . MET A 1 86 ? -3.127 15.066 -21.090 1.00 77.25 86 MET A CA 1
ATOM 668 C C . MET A 1 86 ? -4.478 14.651 -20.486 1.00 77.25 86 MET A C 1
ATOM 670 O O . MET A 1 86 ? -4.663 14.738 -19.272 1.00 77.25 86 MET A O 1
ATOM 674 N N . ARG A 1 87 ? -5.411 14.152 -21.308 1.00 85.19 87 ARG A N 1
ATOM 675 C CA . ARG A 1 87 ? -6.710 13.650 -20.837 1.00 85.19 87 ARG A CA 1
ATOM 676 C C . ARG A 1 87 ? -6.545 12.445 -19.909 1.00 85.19 87 ARG A C 1
ATOM 678 O O . ARG A 1 87 ? -7.182 12.412 -18.860 1.00 85.19 87 ARG A O 1
ATOM 685 N N . ALA A 1 88 ? -5.663 11.506 -20.254 1.00 83.44 88 ALA A N 1
ATOM 686 C CA . ALA A 1 88 ? -5.355 10.337 -19.434 1.00 83.44 88 ALA A CA 1
ATOM 687 C C . ALA A 1 88 ? -4.763 10.757 -18.081 1.00 83.44 88 ALA A C 1
ATOM 689 O O . ALA A 1 88 ? -5.245 10.342 -17.027 1.00 83.44 88 ALA A O 1
ATOM 690 N N . ARG A 1 89 ? -3.784 11.673 -18.112 1.00 86.06 89 ARG A N 1
ATOM 691 C CA . ARG A 1 89 ? -3.171 12.256 -16.907 1.00 86.06 89 ARG A CA 1
ATOM 692 C C . ARG A 1 89 ? -4.197 12.945 -16.014 1.00 86.06 89 ARG A C 1
ATOM 694 O O . ARG A 1 89 ? -4.139 12.819 -14.797 1.00 86.06 89 ARG A O 1
ATOM 701 N N . SER A 1 90 ? -5.131 13.697 -16.590 1.00 87.75 90 SER A N 1
ATOM 702 C CA . SER A 1 90 ? -6.169 14.392 -15.822 1.00 87.75 90 SER A CA 1
ATOM 703 C C . SER A 1 90 ? -7.165 13.429 -15.176 1.00 87.75 90 SER A C 1
ATOM 705 O O . SER A 1 90 ? -7.518 13.635 -14.019 1.00 87.75 90 SER A O 1
ATOM 707 N N . VAL A 1 91 ? -7.562 12.357 -15.870 1.00 89.00 91 VAL A N 1
ATOM 708 C CA . VAL A 1 91 ? -8.426 11.313 -15.291 1.00 89.00 91 VAL A CA 1
ATOM 709 C C . VAL A 1 91 ? -7.723 10.597 -14.137 1.00 89.00 91 VAL A C 1
ATOM 711 O O . VAL A 1 91 ? -8.318 10.440 -13.074 1.00 89.00 91 VAL A O 1
ATOM 714 N N . LEU A 1 92 ? -6.451 10.220 -14.303 1.00 89.25 92 LEU A N 1
ATOM 715 C CA . LEU A 1 92 ? -5.683 9.571 -13.235 1.00 89.25 92 LEU A CA 1
ATOM 716 C C . LEU A 1 92 ? -5.448 10.503 -12.041 1.00 89.25 92 LEU A C 1
ATOM 718 O O . LEU A 1 92 ? -5.606 10.074 -10.905 1.00 89.25 92 LEU A O 1
ATOM 722 N N . ARG A 1 93 ? -5.171 11.793 -12.275 1.00 89.94 93 ARG A N 1
ATOM 723 C CA . ARG A 1 93 ? -5.073 12.791 -11.195 1.00 89.94 93 ARG A CA 1
ATOM 724 C C . ARG A 1 93 ? -6.384 12.963 -10.434 1.00 89.94 93 ARG A C 1
ATOM 726 O O . ARG A 1 93 ? -6.359 13.088 -9.215 1.00 89.94 93 ARG A O 1
ATOM 733 N N . LEU A 1 94 ? -7.521 12.966 -11.132 1.00 91.38 94 LEU A N 1
ATOM 734 C CA . LEU A 1 94 ? -8.829 13.006 -10.479 1.00 91.38 94 LEU A CA 1
ATOM 735 C C . LEU A 1 94 ? -9.058 11.743 -9.639 1.00 91.38 94 LEU A C 1
ATOM 737 O O . LEU A 1 94 ? -9.525 11.849 -8.510 1.00 91.38 94 LEU A O 1
ATOM 741 N N . ALA A 1 95 ? -8.698 10.566 -10.157 1.00 90.25 95 ALA A N 1
ATOM 742 C CA . ALA A 1 95 ? -8.792 9.314 -9.413 1.00 90.25 95 ALA A CA 1
ATOM 743 C C . ALA A 1 95 ? -7.916 9.332 -8.148 1.00 90.25 95 ALA A C 1
ATOM 745 O O . ALA A 1 95 ? -8.408 8.990 -7.074 1.00 90.25 95 ALA A O 1
ATOM 746 N N . ASP A 1 96 ? -6.669 9.800 -8.249 1.00 90.50 96 ASP A N 1
ATOM 747 C CA . ASP A 1 96 ? -5.772 9.975 -7.101 1.00 90.50 96 ASP A CA 1
ATOM 748 C C . ASP A 1 96 ? -6.368 10.956 -6.079 1.00 90.50 96 ASP A C 1
ATOM 750 O O . ASP A 1 96 ? -6.403 10.665 -4.886 1.00 90.50 96 ASP A O 1
ATOM 754 N N . MET A 1 97 ? -6.906 12.096 -6.529 1.00 90.88 97 MET A N 1
ATOM 755 C CA . MET A 1 97 ? -7.545 13.077 -5.646 1.00 90.88 97 MET A CA 1
ATOM 756 C C . MET A 1 97 ? -8.755 12.485 -4.909 1.00 90.88 97 MET A C 1
ATOM 758 O O . MET A 1 97 ? -8.905 12.696 -3.706 1.00 90.88 97 MET A O 1
ATOM 762 N N . LEU A 1 98 ? -9.613 11.737 -5.609 1.00 91.81 98 LEU A N 1
ATOM 763 C CA . LEU A 1 98 ? -10.770 11.070 -5.010 1.00 91.81 98 LEU A CA 1
ATOM 764 C C . LEU A 1 98 ? -10.347 9.976 -4.024 1.00 91.81 98 LEU A C 1
ATOM 766 O O . LEU A 1 98 ? -10.969 9.839 -2.970 1.00 91.81 98 LEU A O 1
ATOM 770 N N . LEU A 1 99 ? -9.280 9.234 -4.332 1.00 90.69 99 LEU A N 1
ATOM 771 C CA . LEU A 1 99 ? -8.707 8.242 -3.429 1.00 90.69 99 LEU A CA 1
ATOM 772 C C . LEU A 1 99 ? -8.218 8.898 -2.134 1.00 90.69 99 LEU A C 1
ATOM 774 O O . LEU A 1 99 ? -8.598 8.461 -1.047 1.00 90.69 99 LEU A O 1
ATOM 778 N N . TRP A 1 100 ? -7.430 9.969 -2.249 1.00 90.06 100 TRP A N 1
ATOM 779 C CA . TRP A 1 100 ? -6.934 10.729 -1.103 1.00 90.06 100 TRP A CA 1
ATOM 780 C C . TRP A 1 100 ? -8.068 11.333 -0.279 1.00 90.06 100 TRP A C 1
ATOM 782 O O . TRP A 1 100 ? -8.054 11.227 0.947 1.00 90.06 100 TRP A O 1
ATOM 792 N N . LEU A 1 101 ? -9.087 11.902 -0.928 1.00 91.69 101 LEU A N 1
ATOM 793 C CA . LEU A 1 101 ? -10.277 12.402 -0.243 1.00 91.69 101 LEU A CA 1
ATOM 794 C C . LEU A 1 101 ? -10.993 11.279 0.522 1.00 91.69 101 LEU A C 1
ATOM 796 O O . LEU A 1 101 ? -11.325 11.450 1.694 1.00 91.69 101 LEU A O 1
ATOM 800 N N . GLY A 1 102 ? -11.185 10.116 -0.104 1.00 91.56 102 GLY A N 1
ATOM 801 C CA . GLY A 1 102 ? -11.773 8.943 0.541 1.00 91.56 102 GLY A CA 1
ATOM 802 C C . GLY A 1 102 ? -10.967 8.476 1.755 1.00 91.56 102 GLY A C 1
ATOM 803 O O . GLY A 1 102 ? -11.544 8.193 2.807 1.00 91.56 102 GLY A O 1
ATOM 804 N N . TRP A 1 103 ? -9.638 8.462 1.648 1.00 90.25 103 TRP A N 1
ATOM 805 C CA . TRP A 1 103 ? -8.737 8.147 2.757 1.00 90.25 103 TRP A CA 1
ATOM 806 C C . TRP A 1 103 ? -8.828 9.162 3.895 1.00 90.25 103 TRP A C 1
ATOM 808 O O . TRP A 1 103 ? -8.935 8.754 5.049 1.00 90.25 103 TRP A O 1
ATOM 818 N N . LEU A 1 104 ? -8.861 10.463 3.596 1.00 91.19 104 LEU A N 1
ATOM 819 C CA . LEU A 1 104 ? -9.010 11.520 4.601 1.00 91.19 104 LEU A CA 1
ATOM 820 C C . LEU A 1 104 ? -10.340 11.406 5.356 1.00 91.19 104 LEU A C 1
ATOM 822 O O . LEU A 1 104 ? -10.357 11.459 6.587 1.00 91.19 104 LEU A O 1
ATOM 826 N N . LEU A 1 105 ? -11.447 11.192 4.639 1.00 93.00 105 LEU A N 1
ATOM 827 C CA . LEU A 1 105 ? -12.767 10.995 5.248 1.00 93.00 105 LEU A CA 1
ATOM 828 C C . LEU A 1 105 ? -12.800 9.739 6.124 1.00 93.00 105 LEU A C 1
ATOM 830 O O . LEU A 1 105 ? -13.313 9.766 7.243 1.00 93.00 105 LEU A O 1
ATOM 834 N N . THR A 1 106 ? -12.208 8.649 5.638 1.00 91.31 106 THR A N 1
ATOM 835 C CA . THR A 1 106 ? -12.116 7.380 6.365 1.00 91.31 106 THR A CA 1
ATOM 836 C C . THR A 1 106 ? -11.262 7.518 7.623 1.00 91.31 106 THR A C 1
ATOM 838 O O . THR A 1 106 ? -11.670 7.073 8.693 1.00 91.31 106 THR A O 1
ATOM 841 N N . ALA A 1 107 ? -10.107 8.178 7.530 1.00 90.06 107 ALA A N 1
ATOM 842 C CA . ALA A 1 107 ? -9.249 8.459 8.674 1.00 90.06 107 ALA A CA 1
ATOM 843 C C . ALA A 1 107 ? -9.983 9.316 9.717 1.00 90.06 107 ALA A C 1
ATOM 845 O O . ALA A 1 107 ? -9.979 8.976 10.899 1.00 90.06 107 ALA A O 1
ATOM 846 N N . GLY A 1 108 ? -10.691 10.366 9.285 1.00 92.25 108 GLY A N 1
ATOM 847 C CA . GLY A 1 108 ? -11.528 11.185 10.164 1.00 92.25 108 GLY A CA 1
ATOM 848 C C . GLY A 1 108 ? -12.624 10.374 10.866 1.00 92.25 108 GLY A C 1
ATOM 849 O O . GLY A 1 108 ? -12.811 10.503 12.078 1.00 92.25 108 GLY A O 1
ATOM 850 N N . ALA A 1 109 ? -13.303 9.482 10.139 1.00 90.50 109 ALA A N 1
ATOM 851 C CA . ALA A 1 109 ? -14.301 8.582 10.712 1.00 90.50 109 ALA A CA 1
ATOM 852 C C . ALA A 1 109 ? -13.685 7.623 11.743 1.00 90.50 109 ALA A C 1
ATOM 854 O O . ALA A 1 109 ? -14.232 7.466 12.835 1.00 90.50 109 ALA A O 1
ATOM 855 N N . LEU A 1 110 ? -12.527 7.026 11.443 1.00 90.06 110 LEU A N 1
ATOM 856 C CA . LEU A 1 110 ? -11.819 6.141 12.369 1.00 90.06 110 LEU A CA 1
ATOM 857 C C . LEU A 1 110 ? -11.359 6.876 13.633 1.00 90.06 110 LEU A C 1
ATOM 859 O O . LEU A 1 110 ? -11.495 6.317 14.717 1.00 90.06 110 LEU A O 1
ATOM 863 N N . VAL A 1 111 ? -10.899 8.127 13.535 1.00 91.56 111 VAL A N 1
ATOM 864 C CA . VAL A 1 111 ? -10.567 8.960 14.707 1.00 91.56 111 VAL A CA 1
ATOM 865 C C . VAL A 1 111 ? -11.812 9.220 15.562 1.00 91.56 111 VAL A C 1
ATOM 867 O O . VAL A 1 111 ? -11.776 9.040 16.781 1.00 91.56 111 VAL A O 1
ATOM 870 N N . ALA A 1 112 ? -12.940 9.576 14.942 1.00 90.00 112 ALA A N 1
ATOM 871 C CA . ALA A 1 112 ? -14.201 9.785 15.655 1.00 90.00 112 ALA A CA 1
ATOM 872 C C . ALA A 1 112 ? -14.719 8.500 16.336 1.00 90.00 112 ALA A C 1
ATOM 874 O O . ALA A 1 112 ? -15.292 8.558 17.427 1.00 90.00 112 ALA A O 1
ATOM 875 N N . ILE A 1 113 ? -14.506 7.340 15.710 1.00 87.81 113 ILE A N 1
ATOM 876 C CA . ILE A 1 113 ? -14.840 6.022 16.265 1.00 87.81 113 ILE A CA 1
ATOM 877 C C . ILE A 1 113 ? -13.883 5.653 17.407 1.00 87.81 113 ILE A C 1
ATOM 879 O O . ILE A 1 113 ? -14.335 5.182 18.450 1.00 87.81 113 ILE A O 1
ATOM 883 N N . ALA A 1 114 ? -12.583 5.916 17.255 1.00 87.06 114 ALA A N 1
ATOM 884 C CA . ALA A 1 114 ? -11.568 5.672 18.277 1.00 87.06 114 ALA A CA 1
ATOM 885 C C . ALA A 1 114 ? -11.816 6.504 19.546 1.00 87.06 114 ALA A C 1
ATOM 887 O O . ALA A 1 114 ? -11.650 5.996 20.651 1.00 87.06 114 ALA A O 1
ATOM 888 N N . ALA A 1 115 ? -12.342 7.727 19.421 1.00 91.38 115 ALA A N 1
ATOM 889 C CA . ALA A 1 115 ? -12.792 8.523 20.569 1.00 91.38 115 ALA A CA 1
ATOM 890 C C . ALA A 1 115 ? -13.934 7.859 21.373 1.00 91.38 115 ALA A C 1
ATOM 892 O O . ALA A 1 115 ? -14.259 8.287 22.478 1.00 91.38 115 ALA A O 1
ATOM 893 N N . ARG A 1 116 ? -14.567 6.816 20.822 1.00 91.38 116 ARG A N 1
ATOM 894 C CA . ARG A 1 116 ? -15.627 6.017 21.453 1.00 91.38 116 ARG A CA 1
ATOM 895 C C . ARG A 1 116 ? -15.238 4.541 21.569 1.00 91.38 116 ARG A C 1
ATOM 897 O O . ARG A 1 116 ? -16.123 3.687 21.631 1.00 91.38 116 ARG A O 1
ATOM 904 N N . TRP A 1 117 ? -13.940 4.241 21.612 1.00 89.88 117 TRP A N 1
ATOM 905 C CA . TRP A 1 117 ? -13.400 2.880 21.620 1.00 89.88 117 TRP A CA 1
ATOM 906 C C . TRP A 1 117 ? -14.042 1.977 22.677 1.00 89.88 117 TRP A C 1
ATOM 908 O O . TRP A 1 117 ? -14.437 0.849 22.377 1.00 89.88 117 TRP A O 1
ATOM 918 N N . ASP A 1 118 ? -14.250 2.501 23.886 1.00 91.62 118 ASP A N 1
ATOM 919 C CA . ASP A 1 118 ? -14.829 1.748 25.003 1.00 91.62 118 ASP A CA 1
ATOM 920 C C . ASP A 1 118 ? -16.286 1.332 24.782 1.00 91.62 118 ASP A C 1
ATOM 922 O O . ASP A 1 118 ? -16.767 0.395 25.420 1.00 91.62 118 ASP A O 1
ATOM 926 N N . ARG A 1 119 ? -16.982 1.973 23.839 1.00 90.06 119 ARG A N 1
ATOM 927 C CA . ARG A 1 119 ? -18.354 1.615 23.465 1.00 90.06 119 ARG A CA 1
ATOM 928 C C . ARG A 1 119 ? -18.416 0.536 22.393 1.00 90.06 119 ARG A C 1
ATOM 930 O O . ARG A 1 119 ? -19.479 -0.044 22.219 1.00 90.06 119 ARG A O 1
ATOM 937 N N . LEU A 1 120 ? -17.319 0.251 21.693 1.00 90.44 120 LEU A N 1
ATOM 938 C CA . LEU A 1 120 ? -17.296 -0.774 20.650 1.00 90.44 120 LEU A CA 1
ATOM 939 C C . LEU A 1 120 ? -17.353 -2.178 21.244 1.00 90.44 120 LEU A C 1
ATOM 941 O O . LEU A 1 120 ? -16.729 -2.447 22.278 1.00 90.44 120 LEU A O 1
ATOM 945 N N . ALA A 1 121 ? -18.021 -3.092 20.541 1.00 92.31 121 ALA A N 1
ATOM 946 C CA . ALA A 1 121 ? -17.926 -4.521 20.818 1.00 92.31 121 ALA A CA 1
ATOM 947 C C . ALA A 1 121 ? -16.466 -5.003 20.765 1.00 92.31 121 ALA A C 1
ATOM 949 O O . ALA A 1 121 ? -15.702 -4.580 19.897 1.00 92.31 121 ALA A O 1
ATOM 950 N N . VAL A 1 122 ? -16.094 -5.964 21.616 1.00 93.06 122 VAL A N 1
ATOM 951 C CA . VAL A 1 122 ? -14.753 -6.581 21.585 1.00 93.06 122 VAL A CA 1
ATOM 952 C C . VAL A 1 122 ? -14.427 -7.131 20.191 1.00 93.06 122 VAL A C 1
ATOM 954 O O . VAL A 1 122 ? -13.351 -6.863 19.666 1.00 93.06 122 VAL A O 1
ATOM 957 N N . ASN A 1 123 ? -15.388 -7.793 19.537 1.00 94.25 123 ASN A N 1
ATOM 958 C CA . ASN A 1 123 ? -15.222 -8.321 18.177 1.00 94.25 123 ASN A CA 1
ATOM 959 C C . ASN A 1 123 ? -14.895 -7.221 17.153 1.00 94.25 123 ASN A C 1
ATOM 961 O O . ASN A 1 123 ? -14.076 -7.430 16.263 1.00 94.25 123 ASN A O 1
ATOM 965 N N . MET A 1 124 ? -15.491 -6.033 17.300 1.00 93.12 124 MET A N 1
ATOM 966 C CA . MET A 1 124 ? -15.234 -4.896 16.412 1.00 93.12 124 MET A CA 1
ATOM 967 C C . MET A 1 124 ? -13.850 -4.290 16.651 1.00 93.12 124 MET A C 1
ATOM 969 O O . MET A 1 124 ? -13.155 -3.942 15.699 1.00 93.12 124 MET A O 1
ATOM 973 N N . ARG A 1 125 ? -13.402 -4.230 17.911 1.00 92.25 125 ARG A N 1
ATOM 974 C CA . ARG A 1 125 ? -12.032 -3.813 18.253 1.00 92.25 125 ARG A CA 1
ATOM 975 C C . ARG A 1 125 ? -10.999 -4.759 17.644 1.00 92.25 125 ARG A C 1
ATOM 977 O O . ARG A 1 125 ? -10.027 -4.297 17.053 1.00 92.25 125 ARG A O 1
ATOM 984 N N . ILE A 1 126 ? -11.236 -6.070 17.744 1.00 94.25 126 ILE A N 1
ATOM 985 C CA . ILE A 1 126 ? -10.380 -7.096 17.132 1.00 94.25 126 ILE A CA 1
ATOM 986 C C . ILE A 1 126 ? -10.334 -6.915 15.613 1.00 94.25 126 ILE A C 1
ATOM 988 O O . ILE A 1 126 ? -9.246 -6.929 15.048 1.00 94.25 126 ILE A O 1
ATOM 992 N N . LEU A 1 127 ? -11.480 -6.687 14.961 1.00 92.88 127 LEU A N 1
ATOM 993 C CA . LEU A 1 127 ? -11.542 -6.446 13.517 1.00 92.88 127 LEU A CA 1
ATOM 994 C C . LEU A 1 127 ? -10.690 -5.236 13.097 1.00 92.88 127 LEU A C 1
ATOM 996 O O . LEU A 1 127 ? -9.925 -5.334 12.139 1.00 92.88 127 LEU A O 1
ATOM 1000 N N . VAL A 1 128 ? -10.777 -4.119 13.831 1.00 91.44 128 VAL A N 1
ATOM 1001 C CA . VAL A 1 128 ? -9.964 -2.919 13.563 1.00 91.44 128 VAL A CA 1
ATOM 1002 C C . VAL A 1 128 ? -8.479 -3.219 13.712 1.00 91.44 128 VAL A C 1
ATOM 1004 O O . VAL A 1 128 ? -7.704 -2.930 12.802 1.00 91.44 128 VAL A O 1
ATOM 1007 N N . LEU A 1 129 ? -8.076 -3.822 14.832 1.00 91.75 129 LEU A N 1
ATOM 1008 C CA . LEU A 1 129 ? -6.672 -4.152 15.079 1.00 91.75 129 LEU A CA 1
ATOM 1009 C C . LEU A 1 129 ? -6.134 -5.126 14.027 1.00 91.75 129 LEU A C 1
ATOM 1011 O O . LEU A 1 129 ? -5.046 -4.910 13.502 1.00 91.75 129 LEU A O 1
ATOM 1015 N N . ALA A 1 130 ? -6.905 -6.153 13.669 1.00 94.56 130 ALA A N 1
ATOM 1016 C CA . ALA A 1 130 ? -6.534 -7.116 12.640 1.00 94.56 130 ALA A CA 1
ATOM 1017 C C . ALA A 1 130 ? -6.329 -6.443 11.277 1.00 94.56 130 ALA A C 1
ATOM 1019 O O . ALA A 1 130 ? -5.338 -6.715 10.601 1.00 94.56 130 ALA A O 1
ATOM 1020 N N . ALA A 1 131 ? -7.218 -5.530 10.889 1.00 92.44 131 ALA A N 1
ATOM 1021 C CA . ALA A 1 131 ? -7.109 -4.840 9.612 1.00 92.44 131 ALA A CA 1
ATOM 1022 C C . ALA A 1 131 ? -5.947 -3.832 9.573 1.00 92.44 131 ALA A C 1
ATOM 1024 O O . ALA A 1 131 ? -5.234 -3.762 8.572 1.00 92.44 131 ALA A O 1
ATOM 1025 N N . LEU A 1 132 ? -5.696 -3.102 10.666 1.00 91.31 132 LEU A N 1
ATOM 1026 C CA . LEU A 1 132 ? -4.521 -2.232 10.780 1.00 91.31 132 LEU A CA 1
ATOM 1027 C C . LEU A 1 132 ? -3.220 -3.042 10.735 1.00 91.31 132 LEU A C 1
ATOM 1029 O O . LEU A 1 132 ? -2.299 -2.682 10.002 1.00 91.31 132 LEU A O 1
ATOM 1033 N N . MET A 1 133 ? -3.159 -4.169 11.451 1.00 93.81 133 MET A N 1
ATOM 1034 C CA . MET A 1 133 ? -2.018 -5.083 11.384 1.00 93.81 133 MET A CA 1
ATOM 1035 C C . MET A 1 133 ? -1.819 -5.636 9.972 1.00 93.81 133 MET A C 1
ATOM 1037 O O . MET A 1 133 ? -0.683 -5.699 9.515 1.00 93.81 133 MET A O 1
ATOM 1041 N N . ALA A 1 134 ? -2.891 -5.985 9.256 1.00 93.12 134 ALA A N 1
ATOM 1042 C CA . ALA A 1 134 ? -2.802 -6.466 7.879 1.00 93.12 134 ALA A CA 1
ATOM 1043 C C . ALA A 1 134 ? -2.226 -5.402 6.928 1.00 93.12 134 ALA A C 1
ATOM 1045 O O . ALA A 1 134 ? -1.377 -5.722 6.096 1.00 93.12 134 ALA A O 1
ATOM 1046 N N . LEU A 1 135 ? -2.627 -4.134 7.075 1.00 92.56 135 LEU A N 1
ATOM 1047 C CA . LEU A 1 135 ? -2.086 -3.025 6.280 1.00 92.56 135 LEU A CA 1
ATOM 1048 C C . LEU A 1 135 ? -0.599 -2.785 6.559 1.00 92.56 135 LEU A C 1
ATOM 1050 O O . LEU A 1 135 ? 0.181 -2.620 5.620 1.00 92.56 135 LEU A O 1
ATOM 1054 N N . VAL A 1 136 ? -0.201 -2.801 7.834 1.00 93.69 136 VAL A N 1
ATOM 1055 C CA . VAL A 1 136 ? 1.205 -2.647 8.231 1.00 93.69 136 VAL A CA 1
ATOM 1056 C C . VAL A 1 136 ? 2.034 -3.840 7.762 1.00 93.69 136 VAL A C 1
ATOM 1058 O O . VAL A 1 136 ? 3.111 -3.646 7.209 1.00 93.69 136 VAL A O 1
ATOM 1061 N N . ALA A 1 137 ? 1.530 -5.066 7.914 1.00 93.56 137 ALA A N 1
ATOM 1062 C CA . ALA A 1 137 ? 2.206 -6.273 7.449 1.00 93.56 137 ALA A CA 1
ATOM 1063 C C . ALA A 1 137 ? 2.392 -6.265 5.925 1.00 93.56 137 ALA A C 1
ATOM 1065 O O . ALA A 1 137 ? 3.479 -6.581 5.447 1.00 93.56 137 ALA A O 1
ATOM 1066 N N . ASN A 1 138 ? 1.375 -5.845 5.163 1.00 92.81 138 ASN A N 1
ATOM 1067 C CA . ASN A 1 138 ? 1.483 -5.677 3.713 1.00 92.81 138 ASN A CA 1
ATOM 1068 C C . ASN A 1 138 ? 2.602 -4.692 3.346 1.00 92.81 138 ASN A C 1
ATOM 1070 O O . ASN A 1 138 ? 3.467 -5.018 2.533 1.00 92.81 138 ASN A O 1
ATOM 1074 N N . ALA A 1 139 ? 2.621 -3.515 3.979 1.00 92.50 139 ALA A N 1
ATOM 1075 C CA . ALA A 1 139 ? 3.640 -2.501 3.730 1.00 92.50 139 ALA A CA 1
ATOM 1076 C C . ALA A 1 139 ? 5.050 -2.977 4.126 1.00 92.50 139 ALA A C 1
ATOM 1078 O O . ALA A 1 139 ? 5.995 -2.783 3.363 1.00 92.50 139 ALA A O 1
ATOM 1079 N N . LEU A 1 140 ? 5.174 -3.663 5.265 1.00 94.31 140 LEU A N 1
ATOM 1080 C CA . LEU A 1 140 ? 6.429 -4.218 5.770 1.00 94.31 140 LEU A CA 1
ATOM 1081 C C . LEU A 1 140 ? 7.006 -5.280 4.830 1.00 94.31 140 LEU A C 1
ATOM 1083 O O . LEU A 1 140 ? 8.190 -5.239 4.500 1.00 94.31 140 LEU A O 1
ATOM 1087 N N . VAL A 1 141 ? 6.172 -6.211 4.364 1.00 92.56 141 VAL A N 1
ATOM 1088 C CA . VAL A 1 141 ? 6.588 -7.257 3.419 1.00 92.56 141 VAL A CA 1
ATOM 1089 C C . VAL A 1 141 ? 6.987 -6.643 2.076 1.00 92.56 141 VAL A C 1
ATOM 1091 O O . VAL A 1 141 ? 8.012 -7.030 1.513 1.00 92.56 141 VAL A O 1
ATOM 1094 N N . CYS A 1 142 ? 6.235 -5.654 1.582 1.00 91.62 142 CYS A N 1
ATOM 1095 C CA . CYS A 1 142 ? 6.578 -4.960 0.339 1.00 91.62 142 CYS A CA 1
ATOM 1096 C C . CYS A 1 142 ? 7.915 -4.217 0.449 1.00 91.62 142 CYS A C 1
ATOM 1098 O O . CYS A 1 142 ? 8.739 -4.316 -0.457 1.00 91.62 142 CYS A O 1
ATOM 1100 N N . ALA A 1 143 ? 8.149 -3.518 1.561 1.00 91.31 143 ALA A N 1
ATOM 1101 C CA . ALA A 1 143 ? 9.368 -2.751 1.785 1.00 91.31 143 ALA A CA 1
ATOM 1102 C C . ALA A 1 143 ? 10.601 -3.625 2.061 1.00 91.31 143 ALA A C 1
ATOM 1104 O O . ALA A 1 143 ? 11.697 -3.275 1.631 1.00 91.31 143 ALA A O 1
ATOM 1105 N N . GLY A 1 144 ? 10.438 -4.734 2.788 1.00 89.44 144 GLY A N 1
ATOM 1106 C CA . GLY A 1 144 ? 11.558 -5.573 3.221 1.00 89.44 144 GLY A CA 1
ATOM 1107 C C . GLY A 1 144 ? 11.946 -6.673 2.234 1.00 89.44 144 GLY A C 1
ATOM 1108 O O . GLY A 1 144 ? 13.116 -7.034 2.150 1.00 89.44 144 GLY A O 1
ATOM 1109 N N . VAL A 1 145 ? 10.982 -7.229 1.497 1.00 86.69 145 VAL A N 1
ATOM 1110 C CA . VAL A 1 145 ? 11.204 -8.426 0.659 1.00 86.69 145 VAL A CA 1
ATOM 1111 C C . VAL A 1 145 ? 10.981 -8.147 -0.827 1.00 86.69 145 VAL A C 1
ATOM 1113 O O . VAL A 1 145 ? 11.449 -8.899 -1.680 1.00 86.69 145 VAL A O 1
ATOM 1116 N N . SER A 1 146 ? 10.268 -7.072 -1.159 1.00 86.88 146 SER A N 1
ATOM 1117 C CA . SER A 1 146 ? 9.930 -6.720 -2.534 1.00 86.88 146 SER A CA 1
ATOM 1118 C C . SER A 1 146 ? 10.423 -5.310 -2.865 1.00 86.88 146 SER A C 1
ATOM 1120 O O . SER A 1 146 ? 11.509 -4.902 -2.462 1.00 86.88 146 SER A O 1
ATOM 1122 N N . THR A 1 147 ? 9.642 -4.576 -3.650 1.00 85.44 147 THR A N 1
ATOM 1123 C CA . THR A 1 147 ? 9.890 -3.182 -3.992 1.00 85.44 147 THR A CA 1
ATOM 1124 C C . THR A 1 147 ? 8.803 -2.303 -3.401 1.00 85.44 147 THR A C 1
ATOM 1126 O O . THR A 1 147 ? 7.618 -2.635 -3.501 1.00 85.44 147 THR A O 1
ATOM 1129 N N . VAL A 1 148 ? 9.196 -1.134 -2.903 1.00 85.75 148 VAL A N 1
ATOM 1130 C CA . VAL A 1 148 ? 8.248 -0.061 -2.598 1.00 85.75 148 VAL A CA 1
ATOM 1131 C C . VAL A 1 148 ? 7.636 0.413 -3.915 1.00 85.75 148 VAL A C 1
ATOM 1133 O O . VAL A 1 148 ? 8.349 0.886 -4.800 1.00 85.75 148 VAL A O 1
ATOM 1136 N N . ALA A 1 149 ? 6.334 0.197 -4.072 1.00 85.56 149 ALA A N 1
ATOM 1137 C CA . ALA A 1 149 ? 5.591 0.555 -5.270 1.00 85.56 149 ALA A CA 1
ATOM 1138 C C . ALA A 1 149 ? 4.120 0.798 -4.926 1.00 85.56 149 ALA A C 1
ATOM 1140 O O . ALA A 1 149 ? 3.463 -0.041 -4.300 1.00 85.56 149 ALA A O 1
ATOM 1141 N N . ASP A 1 150 ? 3.584 1.906 -5.416 1.00 82.31 150 ASP A N 1
ATOM 1142 C CA . ASP A 1 150 ? 2.275 2.458 -5.044 1.00 82.31 150 ASP A CA 1
ATOM 1143 C C . ASP A 1 150 ? 1.147 1.445 -5.291 1.00 82.31 150 ASP A C 1
ATOM 1145 O O . ASP A 1 150 ? 0.226 1.278 -4.491 1.00 82.31 150 ASP A O 1
ATOM 1149 N N . ARG A 1 151 ? 1.290 0.638 -6.352 1.00 81.69 151 ARG A N 1
ATOM 1150 C CA . ARG A 1 151 ? 0.351 -0.431 -6.726 1.00 81.69 151 ARG A CA 1
ATOM 1151 C C . ARG A 1 151 ? 0.039 -1.418 -5.599 1.00 81.69 151 ARG A C 1
ATOM 1153 O O . ARG A 1 151 ? -1.050 -1.988 -5.600 1.00 81.69 151 ARG A O 1
ATOM 1160 N N . PHE A 1 152 ? 0.971 -1.678 -4.680 1.00 85.44 152 PHE A N 1
ATOM 1161 C CA . PHE A 1 152 ? 0.757 -2.669 -3.625 1.00 85.44 152 PHE A CA 1
ATOM 1162 C C . PHE A 1 152 ? -0.115 -2.123 -2.495 1.00 85.44 152 PHE A C 1
ATOM 1164 O O . PHE A 1 152 ? -0.989 -2.844 -2.015 1.00 85.44 152 PHE A O 1
ATOM 1171 N N . GLN A 1 153 ? 0.053 -0.853 -2.119 1.00 85.81 153 GLN A N 1
ATOM 1172 C CA . GLN A 1 153 ? -0.783 -0.244 -1.084 1.00 85.81 153 GLN A CA 1
ATOM 1173 C C . GLN A 1 153 ? -2.137 0.194 -1.642 1.00 85.81 153 GLN A C 1
ATOM 1175 O O . GLN A 1 153 ? -3.168 -0.032 -1.006 1.00 85.81 153 GLN A O 1
ATOM 1180 N N . THR A 1 154 ? -2.170 0.705 -2.875 1.00 85.75 154 THR A N 1
ATOM 1181 C CA . THR A 1 154 ? -3.415 1.076 -3.559 1.00 85.75 154 THR A CA 1
ATOM 1182 C C . THR A 1 154 ? -4.379 -0.113 -3.681 1.00 85.75 154 THR A C 1
ATOM 1184 O O . THR A 1 154 ? -5.591 0.066 -3.569 1.00 85.75 154 THR A O 1
ATOM 1187 N N . ARG A 1 155 ? -3.884 -1.355 -3.800 1.00 86.56 155 ARG A N 1
ATOM 1188 C CA . ARG A 1 155 ? -4.721 -2.577 -3.805 1.00 86.56 155 ARG A CA 1
ATOM 1189 C C . ARG A 1 155 ? -5.371 -2.918 -2.463 1.00 86.56 155 ARG A C 1
ATOM 1191 O O . ARG A 1 155 ? -6.339 -3.671 -2.457 1.00 86.56 155 ARG A O 1
ATOM 1198 N N . MET A 1 156 ? -4.867 -2.374 -1.359 1.00 88.69 156 MET A N 1
ATOM 1199 C CA . MET A 1 156 ? -5.439 -2.522 -0.015 1.00 88.69 156 MET A CA 1
ATOM 1200 C C . MET A 1 156 ? -6.213 -1.272 0.429 1.00 88.69 156 MET A C 1
ATOM 1202 O O . MET A 1 156 ? -6.737 -1.220 1.540 1.00 88.69 156 MET A O 1
ATOM 1206 N N . SER A 1 157 ? -6.320 -0.260 -0.437 1.00 87.69 157 SER A N 1
ATOM 1207 C CA . SER A 1 157 ? -6.929 1.032 -0.105 1.00 87.69 157 SER A CA 1
ATOM 1208 C C . SER A 1 157 ? -8.407 0.961 0.282 1.00 87.69 157 SER A C 1
ATOM 1210 O O . SER A 1 157 ? -8.887 1.827 1.008 1.00 87.69 157 SER A O 1
ATOM 1212 N N . TRP A 1 158 ? -9.116 -0.082 -0.155 1.00 89.62 158 TRP A N 1
ATOM 1213 C CA . TRP A 1 158 ? -10.528 -0.318 0.147 1.00 89.62 158 TRP A CA 1
ATOM 1214 C C . TRP A 1 158 ? -10.770 -0.891 1.550 1.00 89.62 158 TRP A C 1
ATOM 1216 O O . TRP A 1 158 ? -11.900 -0.831 2.034 1.00 89.62 158 TRP A O 1
ATOM 1226 N N . VAL A 1 159 ? -9.737 -1.417 2.222 1.00 91.06 159 VAL A N 1
ATOM 1227 C CA . VAL A 1 159 ? -9.877 -2.045 3.546 1.00 91.06 159 VAL A CA 1
ATOM 1228 C C . VAL A 1 159 ? -10.378 -1.031 4.571 1.00 91.06 159 VAL A C 1
ATOM 1230 O O . VAL A 1 159 ? -11.346 -1.305 5.276 1.00 91.06 159 VAL A O 1
ATOM 1233 N N . LEU A 1 160 ? -9.771 0.159 4.633 1.00 88.56 160 LEU A N 1
ATOM 1234 C CA . LEU A 1 160 ? -10.151 1.173 5.620 1.00 88.56 160 LEU A CA 1
ATOM 1235 C C . LEU A 1 160 ? -11.594 1.681 5.421 1.00 88.56 160 LEU A C 1
ATOM 1237 O O . LEU A 1 160 ? -12.340 1.667 6.402 1.00 88.56 160 LEU A O 1
ATOM 1241 N N . PRO A 1 161 ? -12.042 2.071 4.206 1.00 89.06 161 PRO A N 1
ATOM 1242 C CA . PRO A 1 161 ? -13.438 2.450 3.983 1.00 89.06 161 PRO A CA 1
ATOM 1243 C C . PRO A 1 161 ? -14.429 1.352 4.382 1.00 89.06 161 PRO A C 1
ATOM 1245 O O . PRO A 1 161 ? -15.466 1.637 4.982 1.00 89.06 161 PRO A O 1
ATOM 1248 N N . LEU A 1 162 ? -14.098 0.088 4.101 1.00 90.31 162 LEU A N 1
ATOM 1249 C CA . LEU A 1 162 ? -14.965 -1.044 4.416 1.00 90.31 162 LEU A CA 1
ATOM 1250 C C . LEU A 1 162 ? -15.096 -1.283 5.929 1.00 90.31 162 LEU A C 1
ATOM 1252 O O . LEU A 1 162 ? -16.154 -1.717 6.378 1.00 90.31 162 LEU A O 1
ATOM 1256 N N . LEU A 1 163 ? -14.075 -0.952 6.727 1.00 90.94 163 LEU A N 1
ATOM 1257 C CA . LEU A 1 163 ? -14.141 -1.038 8.192 1.00 90.94 163 LEU A CA 1
ATOM 1258 C C . LEU A 1 163 ? -15.097 -0.020 8.814 1.00 90.94 163 LEU A C 1
ATOM 1260 O O . LEU A 1 163 ? -15.685 -0.300 9.857 1.00 90.94 163 LEU A O 1
ATOM 1264 N N . VAL A 1 164 ? -15.261 1.158 8.208 1.00 91.44 164 VAL A N 1
ATOM 1265 C CA . VAL A 1 164 ? -16.080 2.233 8.791 1.00 91.44 164 VAL A CA 1
ATOM 1266 C C . VAL A 1 164 ? -17.544 1.814 8.912 1.00 91.44 164 VAL A C 1
ATOM 1268 O O . VAL A 1 164 ? -18.183 2.115 9.919 1.00 91.44 164 VAL A O 1
ATOM 1271 N N . TRP A 1 165 ? -18.067 1.083 7.926 1.00 90.31 165 TRP A N 1
ATOM 1272 C CA . TRP A 1 165 ? -19.467 0.658 7.895 1.00 90.31 165 TRP A CA 1
ATOM 1273 C C . TRP A 1 165 ? -19.898 -0.181 9.117 1.00 90.31 165 TRP A C 1
ATOM 1275 O O . TRP A 1 165 ? -20.781 0.268 9.854 1.00 90.31 165 TRP A O 1
ATOM 1285 N N . PRO A 1 166 ? -19.302 -1.358 9.404 1.00 91.81 166 PRO A N 1
ATOM 1286 C CA . PRO A 1 166 ? -19.705 -2.174 10.550 1.00 91.81 166 PRO A CA 1
ATOM 1287 C C . PRO A 1 166 ? -19.470 -1.470 11.894 1.00 91.81 166 PRO A C 1
ATOM 1289 O O . PRO A 1 166 ? -20.264 -1.643 12.818 1.00 91.81 166 PRO A O 1
ATOM 1292 N N . LEU A 1 167 ? -18.431 -0.635 12.001 1.00 91.44 167 LEU A N 1
ATOM 1293 C CA . LEU A 1 167 ? -18.157 0.146 13.211 1.00 91.44 167 LEU A CA 1
ATOM 1294 C C . LEU A 1 167 ? -19.228 1.206 13.470 1.00 91.44 167 LEU A C 1
ATOM 1296 O O . LEU A 1 167 ? -19.676 1.374 14.605 1.00 91.44 167 LEU A O 1
ATOM 1300 N N . ALA A 1 168 ? -19.657 1.911 12.422 1.00 90.50 168 ALA A N 1
ATOM 1301 C CA . ALA A 1 168 ? -20.737 2.880 12.519 1.00 90.50 168 ALA A CA 1
ATOM 1302 C C . ALA A 1 168 ? -22.048 2.200 12.943 1.00 90.50 168 ALA A C 1
ATOM 1304 O O . ALA A 1 168 ? -22.742 2.707 13.825 1.00 90.50 168 ALA A O 1
ATOM 1305 N N . VAL A 1 169 ? -22.356 1.029 12.375 1.00 91.75 169 VAL A N 1
ATOM 1306 C CA . VAL A 1 169 ? -23.550 0.248 12.730 1.00 91.75 169 VAL A CA 1
ATOM 1307 C C . VAL A 1 169 ? -23.515 -0.209 14.195 1.00 91.75 169 VAL A C 1
ATOM 1309 O O . VAL A 1 169 ? -24.501 -0.000 14.902 1.00 91.75 169 VAL A O 1
ATOM 1312 N N . ASP A 1 170 ? -22.397 -0.761 14.685 1.00 92.50 170 ASP A N 1
ATOM 1313 C CA . ASP A 1 170 ? -22.263 -1.189 16.092 1.00 92.50 170 ASP A CA 1
ATOM 1314 C C . ASP A 1 170 ? -22.462 -0.009 17.060 1.00 92.50 170 ASP A C 1
ATOM 1316 O O . ASP A 1 170 ? -23.211 -0.112 18.034 1.00 92.50 170 ASP A O 1
ATOM 1320 N N . LEU A 1 171 ? -21.875 1.155 16.757 1.00 90.81 171 LEU A N 1
ATOM 1321 C CA . LEU A 1 171 ? -22.051 2.359 17.575 1.00 90.81 171 LEU A CA 1
ATOM 1322 C C . LEU A 1 171 ? -23.495 2.875 17.579 1.00 90.81 171 LEU A C 1
ATOM 1324 O O . LEU A 1 171 ? -23.970 3.343 18.617 1.00 90.81 171 LEU A O 1
ATOM 1328 N N . LEU A 1 172 ? -24.194 2.811 16.443 1.00 90.62 172 LEU A N 1
ATOM 1329 C CA . LEU A 1 172 ? -25.592 3.233 16.347 1.00 90.62 172 LEU A CA 1
ATOM 1330 C C . LEU A 1 172 ? -26.516 2.303 17.139 1.00 90.62 172 LEU A C 1
ATOM 1332 O O . LEU A 1 172 ? -27.342 2.790 17.910 1.00 90.62 172 LEU A O 1
ATOM 1336 N N . GLN A 1 173 ? -26.336 0.987 17.017 1.00 91.31 173 GLN A N 1
ATOM 1337 C CA . GLN A 1 173 ? -27.130 -0.001 17.756 1.00 91.31 173 GLN A CA 1
ATOM 1338 C C . GLN A 1 173 ? -26.937 0.123 19.271 1.00 91.31 173 GLN A C 1
ATOM 1340 O O . GLN A 1 173 ? -27.892 0.005 20.036 1.00 91.31 173 GLN A O 1
ATOM 1345 N N . ARG A 1 174 ? -25.709 0.404 19.717 1.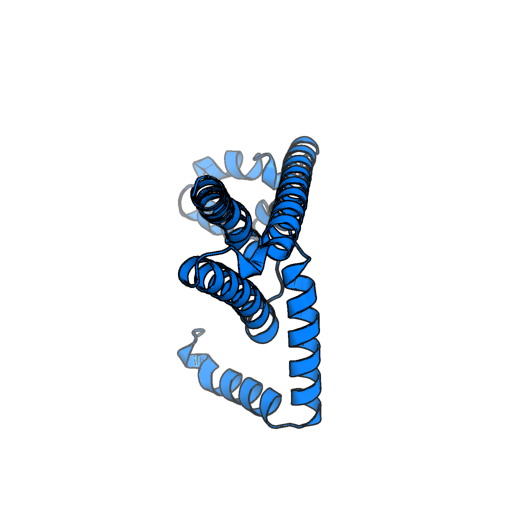00 85.38 174 ARG A N 1
ATOM 1346 C CA . ARG A 1 174 ? -25.393 0.576 21.142 1.00 85.38 174 ARG A CA 1
ATOM 1347 C C . ARG A 1 174 ? -25.838 1.914 21.716 1.00 85.38 174 ARG A C 1
ATOM 1349 O O . ARG A 1 174 ? -25.951 2.024 22.924 1.00 85.38 174 ARG A O 1
ATOM 1356 N N . ARG A 1 175 ? -26.094 2.926 20.882 1.00 86.00 175 ARG A N 1
ATOM 1357 C CA . ARG A 1 175 ? -26.693 4.194 21.329 1.00 86.00 175 ARG A CA 1
ATOM 1358 C C . ARG A 1 175 ? -28.189 4.053 21.638 1.00 86.00 175 ARG A C 1
ATOM 1360 O O . ARG A 1 175 ? -28.725 4.887 22.356 1.00 86.00 175 ARG A O 1
ATOM 1367 N N . GLN A 1 176 ? -28.854 3.054 21.057 1.00 79.31 176 GLN A N 1
ATOM 1368 C CA . GLN A 1 176 ? -30.290 2.805 21.228 1.00 79.31 176 GLN A CA 1
ATOM 1369 C C . GLN A 1 176 ? -30.622 1.893 22.420 1.00 79.31 176 GLN A C 1
ATOM 1371 O O . GLN A 1 176 ? -31.796 1.752 22.748 1.00 79.31 176 GLN A O 1
ATOM 1376 N N . ARG A 1 177 ? -29.614 1.263 23.032 1.00 70.12 177 ARG A N 1
ATOM 1377 C CA . ARG A 1 177 ? -29.739 0.454 24.250 1.00 70.12 177 ARG A CA 1
ATOM 1378 C C . ARG A 1 177 ? -29.303 1.269 25.457 1.00 70.12 177 ARG A C 1
ATOM 1380 O O . ARG A 1 177 ? -29.935 1.086 26.514 1.00 70.12 177 ARG A O 1
#

Radius of gyration: 22.18 Å; chains: 1; bounding box: 57×38×61 Å

Sequence (177 aa):
MGGWAATRQEYGLIVKEALTTPGLTQRFISNTLAGTVRQLTDLHIGNGLLGTWYASPESPPFHQIEKHVPHELSAFRSSVMNRDEMRARSVLRLADMLLWLGWLLTAGALVAIAARWDRLAVNMRILVLAALMALVANALVCAGVSTVADRFQTRMSWVLPLLVWPLAVDLLQRRQR